Protein AF-A0A1M7TX94-F1 (afdb_monomer)

Structure (mmCIF, N/CA/C/O backbone):
data_AF-A0A1M7TX94-F1
#
_entry.id   AF-A0A1M7TX94-F1
#
loop_
_atom_site.group_PDB
_atom_site.id
_atom_site.type_symbol
_atom_site.label_atom_id
_atom_site.label_alt_id
_atom_site.label_comp_id
_atom_site.label_asym_id
_atom_site.label_entity_id
_atom_site.label_seq_id
_atom_site.pdbx_PDB_ins_code
_atom_site.Cartn_x
_atom_site.Cartn_y
_atom_site.Cartn_z
_atom_site.occupancy
_atom_site.B_iso_or_equiv
_atom_site.auth_seq_id
_atom_site.auth_comp_id
_atom_site.auth_asym_id
_atom_site.auth_atom_id
_atom_site.pdbx_PDB_model_num
ATOM 1 N N . MET A 1 1 ? -20.109 -2.550 -28.321 1.00 38.34 1 MET A N 1
ATOM 2 C CA . MET A 1 1 ? -19.457 -3.679 -27.623 1.00 38.34 1 MET A CA 1
ATOM 3 C C . MET A 1 1 ? -20.193 -3.872 -26.312 1.00 38.34 1 MET A C 1
ATOM 5 O O . MET A 1 1 ? -20.109 -3.020 -25.438 1.00 38.34 1 MET A O 1
ATOM 9 N N . SER A 1 2 ? -21.057 -4.883 -26.286 1.00 32.62 2 SER A N 1
ATOM 10 C CA . SER A 1 2 ? -22.175 -5.011 -25.352 1.00 32.62 2 SER A CA 1
ATOM 11 C C . SER A 1 2 ? -21.767 -5.677 -24.041 1.00 32.62 2 SER A C 1
ATOM 13 O O . SER A 1 2 ? -21.097 -6.707 -24.040 1.00 32.62 2 SER A O 1
ATOM 15 N N . PHE A 1 3 ? -22.216 -5.089 -22.934 1.00 37.44 3 PHE A N 1
ATOM 16 C CA . PHE A 1 3 ? -22.213 -5.690 -21.605 1.00 37.44 3 PHE A CA 1
ATOM 17 C C . PHE A 1 3 ? -23.146 -6.909 -21.590 1.00 37.44 3 PHE A C 1
ATOM 19 O O . PHE A 1 3 ? -24.359 -6.758 -21.711 1.00 37.44 3 PHE A O 1
ATOM 26 N N . ALA A 1 4 ? -22.590 -8.108 -21.419 1.00 35.16 4 ALA A N 1
ATOM 27 C CA . ALA A 1 4 ? -23.365 -9.309 -21.129 1.00 35.16 4 ALA A CA 1
ATOM 28 C C . ALA A 1 4 ? -23.473 -9.478 -19.607 1.00 35.16 4 ALA A C 1
ATOM 30 O O . ALA A 1 4 ? -22.549 -9.916 -18.924 1.00 35.16 4 ALA A O 1
ATOM 31 N N . TYR A 1 5 ? -24.625 -9.049 -19.105 1.00 36.69 5 TYR A N 1
ATOM 32 C CA . TYR A 1 5 ? -25.180 -9.310 -17.785 1.00 36.69 5 TYR A CA 1
ATOM 33 C C . TYR A 1 5 ? -25.313 -10.826 -17.561 1.00 36.69 5 TYR A C 1
ATOM 35 O O . TYR A 1 5 ? -25.983 -11.514 -18.329 1.00 36.69 5 TYR A O 1
ATOM 43 N N . PHE A 1 6 ? -24.647 -11.352 -16.531 1.00 38.91 6 PHE A N 1
ATOM 44 C CA . PHE A 1 6 ? -24.750 -12.757 -16.133 1.00 38.91 6 PHE A CA 1
ATOM 45 C C . PHE A 1 6 ? -26.000 -12.931 -15.248 1.00 38.91 6 PHE A C 1
ATOM 47 O O . PHE A 1 6 ? -26.178 -12.148 -14.311 1.00 38.91 6 PHE A O 1
ATOM 54 N N . PRO A 1 7 ? -26.889 -13.898 -15.535 1.00 40.31 7 PRO A N 1
ATOM 55 C CA . PRO A 1 7 ? -28.242 -13.907 -14.994 1.00 40.31 7 PRO A CA 1
ATOM 56 C C . PRO A 1 7 ? -28.289 -14.274 -13.506 1.00 40.31 7 PRO A C 1
ATOM 58 O O . PRO A 1 7 ? -27.665 -15.236 -13.054 1.00 40.31 7 PRO A O 1
ATOM 61 N N . ALA A 1 8 ? -29.104 -13.518 -12.767 1.00 43.34 8 ALA A N 1
ATOM 62 C CA . ALA A 1 8 ? -29.577 -13.835 -11.429 1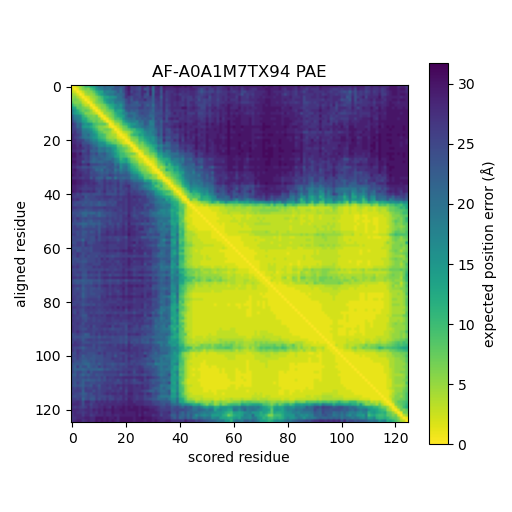.00 43.34 8 ALA A CA 1
ATOM 63 C C . ALA A 1 8 ? -30.472 -15.084 -11.479 1.00 43.34 8 ALA A C 1
ATOM 65 O O . ALA A 1 8 ? -31.648 -15.003 -11.829 1.00 43.34 8 ALA A O 1
ATOM 66 N N . GLN A 1 9 ? -29.918 -16.250 -11.144 1.00 38.88 9 GLN A N 1
ATOM 67 C CA . GLN A 1 9 ? -30.718 -17.454 -10.944 1.00 38.88 9 GLN A CA 1
ATOM 68 C C . GLN A 1 9 ? -31.217 -17.525 -9.499 1.00 38.88 9 GLN A C 1
ATOM 70 O O . GLN A 1 9 ? -30.450 -17.725 -8.562 1.00 38.88 9 GLN A O 1
ATOM 75 N N . ALA A 1 10 ? -32.524 -17.283 -9.380 1.00 43.44 10 ALA A N 1
ATOM 76 C CA . ALA A 1 10 ? -33.486 -17.886 -8.464 1.00 43.44 10 ALA A CA 1
ATOM 77 C C . ALA A 1 10 ? -32.938 -18.494 -7.160 1.00 43.44 10 ALA A C 1
ATOM 79 O O . ALA A 1 10 ? -32.570 -19.665 -7.110 1.00 43.44 10 ALA A O 1
ATOM 80 N N . PHE A 1 11 ? -33.056 -17.744 -6.063 1.00 42.16 11 PHE A N 1
ATOM 81 C CA . PHE A 1 11 ? -33.245 -18.358 -4.751 1.00 42.16 11 PHE A CA 1
ATOM 82 C C . PHE A 1 11 ? -34.725 -18.266 -4.404 1.00 42.16 11 PHE A C 1
ATOM 84 O O . PHE A 1 11 ? -35.218 -17.241 -3.937 1.00 42.16 11 PHE A O 1
ATOM 91 N N . ALA A 1 12 ? -35.430 -19.346 -4.732 1.00 41.84 12 ALA A N 1
ATOM 92 C CA . ALA A 1 12 ? -36.805 -19.574 -4.339 1.00 41.84 12 ALA A CA 1
ATOM 93 C C . ALA A 1 12 ? -36.958 -19.400 -2.820 1.00 41.84 12 ALA A C 1
ATOM 95 O O . ALA A 1 12 ? -36.190 -19.938 -2.021 1.00 41.84 12 ALA A O 1
ATOM 96 N N . THR A 1 13 ? -37.975 -18.638 -2.442 1.00 50.88 13 THR A N 1
ATOM 97 C CA . THR A 1 13 ? -38.466 -18.488 -1.079 1.00 50.88 13 THR A CA 1
ATOM 98 C C . THR A 1 13 ? -39.039 -19.817 -0.597 1.00 50.88 13 THR A C 1
ATOM 100 O O . THR A 1 13 ? -40.146 -20.193 -0.976 1.00 50.88 13 THR A O 1
ATOM 103 N N . ALA A 1 14 ? -38.306 -20.504 0.271 1.00 45.03 14 ALA A N 1
ATOM 104 C CA . ALA A 1 14 ? -38.869 -21.482 1.188 1.00 45.03 14 ALA A CA 1
ATOM 105 C C . ALA A 1 14 ? -38.517 -21.017 2.603 1.00 45.03 14 ALA A C 1
ATOM 107 O O . ALA A 1 14 ? -37.356 -21.045 3.012 1.00 45.03 14 ALA A O 1
ATOM 108 N N . ALA A 1 15 ? -39.518 -20.510 3.322 1.00 51.91 15 ALA A N 1
ATOM 109 C CA . ALA A 1 15 ? -39.396 -20.225 4.744 1.00 51.91 15 ALA A CA 1
ATOM 110 C C . ALA A 1 15 ? -38.968 -21.515 5.469 1.00 51.91 15 ALA A C 1
ATOM 112 O O . ALA A 1 15 ? -39.576 -22.562 5.225 1.00 51.91 15 ALA A O 1
ATOM 113 N N . PRO A 1 16 ? -37.939 -21.496 6.333 1.00 50.56 16 PRO A N 1
ATOM 114 C CA . PRO A 1 16 ? -37.570 -22.698 7.053 1.00 50.56 16 PRO A CA 1
ATOM 115 C C . PRO A 1 16 ? -38.646 -23.008 8.095 1.00 50.56 16 PRO A C 1
ATOM 117 O O . PRO A 1 16 ? -38.929 -22.206 8.987 1.00 50.56 16 PRO A O 1
ATOM 120 N N . ALA A 1 17 ? -39.233 -24.196 7.966 1.00 59.69 17 ALA A N 1
ATOM 121 C CA . ALA A 1 17 ? -39.979 -24.844 9.028 1.00 59.69 17 ALA A CA 1
ATOM 122 C C . ALA A 1 17 ? -39.117 -24.875 10.300 1.00 59.69 17 ALA A C 1
ATOM 124 O O . ALA A 1 17 ? -37.945 -25.254 10.262 1.00 59.69 17 ALA A O 1
ATOM 125 N N . ILE A 1 18 ? -39.696 -24.454 11.423 1.00 63.00 18 ILE A N 1
ATOM 126 C CA . ILE A 1 18 ? -39.058 -24.540 12.737 1.00 63.00 18 ILE A CA 1
ATOM 127 C C . ILE A 1 18 ? -38.816 -26.033 13.027 1.00 63.00 18 ILE A C 1
ATOM 129 O O . ILE A 1 18 ? -39.782 -26.800 13.025 1.00 63.00 18 ILE A O 1
ATOM 133 N N . PRO A 1 19 ? -37.567 -26.483 13.248 1.00 63.12 19 PRO A N 1
ATOM 134 C CA . PRO A 1 19 ? -37.296 -27.884 13.545 1.00 63.12 19 PRO A CA 1
ATOM 135 C C . PRO A 1 19 ? -37.853 -28.262 14.930 1.00 63.12 19 PRO A C 1
ATOM 137 O O . PRO A 1 19 ? -37.880 -27.416 15.832 1.00 63.12 19 PRO A O 1
ATOM 140 N N . PRO A 1 20 ? -38.280 -29.521 15.143 1.00 61.56 20 PRO A N 1
ATOM 141 C CA . PRO A 1 20 ? -38.722 -29.977 16.454 1.00 61.56 20 PRO A CA 1
ATOM 142 C C . PRO A 1 20 ? -37.576 -29.877 17.470 1.00 61.56 20 PRO A C 1
ATOM 144 O O . PRO A 1 20 ? -36.431 -30.250 17.203 1.00 61.56 20 PRO A O 1
ATOM 147 N N . LYS A 1 21 ? -37.899 -29.349 18.653 1.00 54.34 21 LYS A N 1
ATOM 148 C CA . LYS A 1 21 ? -36.980 -29.161 19.780 1.00 54.34 21 LYS A CA 1
ATOM 149 C C . LYS A 1 21 ? -36.432 -30.522 20.236 1.00 54.34 21 LYS A C 1
ATOM 151 O O . LYS A 1 21 ? -37.122 -31.237 20.953 1.00 54.34 21 LYS A O 1
ATOM 156 N N . GLY A 1 22 ? -35.206 -30.865 19.826 1.00 53.78 22 GLY A N 1
ATOM 157 C CA . GLY A 1 22 ? -34.496 -32.053 20.323 1.00 53.78 22 GLY A CA 1
ATOM 158 C C . GLY A 1 22 ? -33.468 -32.722 19.400 1.00 53.78 22 GLY A C 1
ATOM 159 O O . GLY A 1 22 ? -32.833 -33.670 19.844 1.00 53.78 22 GLY A O 1
ATOM 160 N N . ALA A 1 23 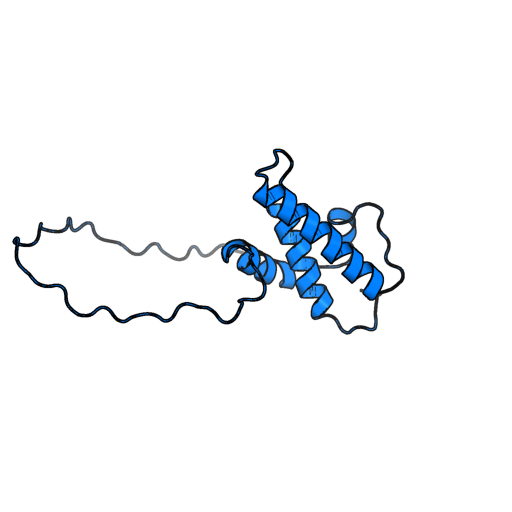? -33.269 -32.281 18.153 1.00 53.81 23 ALA A N 1
ATOM 161 C CA . ALA A 1 23 ? -32.304 -32.929 17.255 1.00 53.81 23 ALA A CA 1
ATOM 162 C C . ALA A 1 23 ? -30.863 -32.407 17.451 1.00 53.81 23 ALA A C 1
ATOM 164 O O . ALA A 1 23 ? -30.586 -31.221 17.270 1.00 53.81 23 ALA A O 1
ATOM 165 N N . GLU A 1 24 ? -29.953 -33.311 17.814 1.00 55.25 24 GLU A N 1
ATOM 166 C CA . GLU A 1 24 ? -28.504 -33.098 17.931 1.00 55.25 24 GLU A CA 1
ATOM 167 C C . GLU A 1 24 ? -27.882 -32.675 16.578 1.00 55.25 24 GLU A C 1
ATOM 169 O O . GLU A 1 24 ? -28.206 -33.276 15.548 1.00 55.25 24 GLU A O 1
ATOM 174 N N . PRO A 1 25 ? -26.997 -31.658 16.514 1.00 57.91 25 PRO A N 1
ATOM 175 C CA . PRO A 1 25 ? -26.424 -31.224 15.243 1.00 57.91 25 PRO A CA 1
ATOM 176 C C . PRO A 1 25 ? -25.275 -32.134 14.774 1.00 57.91 25 PRO A C 1
ATOM 178 O O . PRO A 1 25 ? -24.315 -32.390 15.499 1.00 57.91 25 PRO A O 1
ATOM 181 N N . ALA A 1 26 ? -25.356 -32.560 13.510 1.00 61.31 26 ALA A N 1
ATOM 182 C CA . ALA A 1 26 ? -24.325 -33.302 12.781 1.00 61.31 26 ALA A CA 1
ATOM 183 C C . ALA A 1 26 ? -22.953 -32.578 12.742 1.00 61.31 26 ALA A C 1
ATOM 185 O O . ALA A 1 26 ? -22.902 -31.343 12.788 1.00 61.31 26 ALA A O 1
ATOM 186 N N . PRO A 1 27 ? -21.823 -33.305 12.592 1.00 60.38 27 PRO A N 1
ATOM 187 C CA . PRO A 1 27 ? -20.494 -32.700 12.549 1.00 60.38 27 PRO A CA 1
ATOM 188 C C . PRO A 1 27 ? -20.295 -31.867 11.274 1.00 60.38 27 PRO A C 1
ATOM 190 O O . PRO A 1 27 ? -20.239 -32.383 10.159 1.00 60.38 27 PRO A O 1
ATOM 193 N N . THR A 1 28 ? -20.142 -30.554 11.434 1.00 61.03 28 THR A N 1
ATOM 194 C CA . THR A 1 28 ? -19.783 -29.646 10.336 1.00 61.03 28 THR A CA 1
ATOM 195 C C . THR A 1 28 ? -18.329 -29.857 9.884 1.00 61.03 28 THR A C 1
ATOM 197 O O . THR A 1 28 ? -17.444 -29.929 10.745 1.00 61.03 28 THR A O 1
ATOM 200 N N . PRO A 1 29 ? -18.019 -29.857 8.572 1.00 50.78 29 PRO A N 1
ATOM 201 C CA . PRO A 1 29 ? -16.641 -29.860 8.089 1.00 50.78 29 PRO A CA 1
ATOM 202 C C . PRO A 1 29 ? -15.925 -28.564 8.502 1.00 50.78 29 PRO A C 1
ATOM 204 O O . PRO A 1 29 ? -16.297 -27.454 8.116 1.00 50.78 29 PRO A O 1
ATOM 207 N N . ARG A 1 30 ? -14.877 -28.704 9.319 1.00 61.72 30 ARG A N 1
ATOM 208 C CA . ARG A 1 30 ? -14.085 -27.596 9.865 1.00 61.72 30 ARG A CA 1
ATOM 209 C C . ARG A 1 30 ? -13.137 -27.064 8.786 1.00 61.72 30 ARG A C 1
ATOM 211 O O . ARG A 1 30 ? -12.017 -27.543 8.645 1.00 61.72 30 ARG A O 1
ATOM 218 N N . ILE A 1 31 ? -13.583 -26.079 8.008 1.00 55.03 31 ILE A N 1
ATOM 219 C CA . ILE A 1 31 ? -12.741 -25.383 7.021 1.00 55.03 31 ILE A CA 1
ATOM 220 C C . ILE A 1 31 ? -11.523 -24.779 7.756 1.00 55.03 31 ILE A C 1
ATOM 222 O O . ILE A 1 31 ? -11.716 -23.972 8.673 1.00 55.03 31 ILE A O 1
ATOM 226 N N . PRO A 1 32 ? -10.268 -25.126 7.404 1.00 48.16 32 PRO A N 1
ATOM 227 C CA . PRO A 1 32 ? -9.104 -24.581 8.091 1.00 48.16 32 PRO A CA 1
ATOM 228 C C . PRO A 1 32 ? -8.970 -23.072 7.812 1.00 48.16 32 PRO A C 1
ATOM 230 O O . PRO A 1 32 ? -9.136 -22.625 6.671 1.00 48.16 32 PRO A O 1
ATOM 233 N N . PRO A 1 33 ? -8.665 -22.240 8.827 1.00 49.47 33 PRO A N 1
ATOM 234 C CA . PRO A 1 33 ? -8.550 -20.802 8.633 1.00 49.47 33 PRO A CA 1
ATOM 235 C C . PRO A 1 33 ? -7.336 -20.488 7.758 1.00 49.47 33 PRO A C 1
ATOM 237 O O . PRO A 1 33 ? -6.289 -21.108 7.883 1.00 49.47 33 PRO A O 1
ATOM 240 N N . ALA A 1 34 ? -7.444 -19.483 6.897 1.00 53.75 34 ALA A N 1
ATOM 241 C CA . ALA A 1 34 ? -6.406 -19.064 5.953 1.00 53.75 34 ALA A CA 1
ATOM 242 C C . ALA A 1 34 ? -5.221 -18.332 6.621 1.00 53.75 34 ALA A C 1
ATOM 244 O O . ALA A 1 34 ? -5.012 -17.131 6.432 1.00 53.75 34 ALA A O 1
ATOM 245 N N . HIS A 1 35 ? -4.466 -19.045 7.446 1.00 50.88 35 HIS A N 1
ATOM 246 C CA . HIS A 1 35 ? -3.452 -18.490 8.337 1.00 50.88 35 HIS A CA 1
ATOM 247 C C . HIS A 1 35 ? -2.058 -18.320 7.702 1.00 50.88 35 HIS A C 1
ATOM 249 O O . HIS A 1 35 ? -1.148 -17.848 8.378 1.00 50.88 35 HIS A O 1
ATOM 255 N N . ALA A 1 36 ? -1.885 -18.602 6.408 1.00 51.94 36 ALA A N 1
ATOM 256 C CA . ALA A 1 36 ? -0.604 -18.479 5.699 1.00 51.94 36 ALA A CA 1
ATOM 257 C C . ALA A 1 36 ? -0.215 -17.032 5.300 1.00 51.94 36 ALA A C 1
ATOM 259 O O . ALA A 1 36 ? 0.583 -16.824 4.395 1.00 51.94 36 ALA A O 1
ATOM 260 N N . LEU A 1 37 ? -0.780 -16.007 5.950 1.00 48.81 37 LEU A N 1
ATOM 261 C CA . LEU A 1 37 ? -0.448 -14.588 5.716 1.00 48.81 37 LEU A CA 1
ATOM 262 C C . LEU A 1 37 ? -0.289 -13.811 7.037 1.00 48.81 37 LEU A C 1
ATOM 264 O O . LEU A 1 37 ? -0.609 -12.626 7.129 1.00 48.81 37 LEU A O 1
ATOM 268 N N . ARG A 1 38 ? 0.188 -14.494 8.084 1.00 44.69 38 ARG A N 1
ATOM 269 C CA . ARG A 1 38 ? 0.297 -14.002 9.473 1.00 44.69 38 ARG A CA 1
ATOM 270 C C . ARG A 1 38 ? 1.281 -12.842 9.707 1.00 44.69 38 ARG A C 1
ATOM 272 O O . ARG A 1 38 ? 1.391 -12.395 10.841 1.00 44.69 38 ARG A O 1
ATOM 279 N N . GLY A 1 39 ? 1.946 -12.314 8.680 1.00 49.53 39 GLY A N 1
ATOM 280 C CA . GLY A 1 39 ? 2.829 -11.143 8.805 1.00 49.53 39 GLY A CA 1
ATOM 281 C C . GLY A 1 39 ? 2.137 -9.794 8.604 1.00 49.53 39 GLY A C 1
ATOM 282 O O . GLY A 1 39 ? 2.690 -8.753 8.940 1.00 49.53 39 GLY A O 1
ATOM 283 N N . LEU A 1 40 ? 0.913 -9.785 8.072 1.00 44.59 40 LEU A N 1
ATOM 284 C CA . LEU A 1 40 ? 0.190 -8.555 7.786 1.00 44.59 40 LEU A CA 1
ATOM 285 C C . LEU A 1 40 ? -1.109 -8.532 8.579 1.00 44.59 40 LEU A C 1
ATOM 287 O O . LEU A 1 40 ? -2.098 -9.142 8.182 1.00 44.59 40 LEU A O 1
ATOM 291 N N . ARG A 1 41 ? -1.139 -7.774 9.682 1.00 54.47 41 ARG A N 1
ATOM 292 C CA . ARG A 1 41 ? -2.365 -7.414 10.427 1.00 54.47 41 ARG A CA 1
ATOM 293 C C . ARG A 1 41 ? -3.294 -6.494 9.605 1.00 54.47 41 ARG A C 1
ATOM 295 O O . ARG A 1 41 ? -3.849 -5.535 10.130 1.00 54.47 41 ARG A O 1
ATOM 302 N N . ARG A 1 42 ? -3.448 -6.743 8.304 1.00 56.09 42 ARG A N 1
ATOM 303 C CA . ARG A 1 42 ? -4.323 -5.986 7.409 1.00 56.09 42 ARG A CA 1
ATOM 304 C C . ARG A 1 42 ? -5.632 -6.772 7.274 1.00 56.09 42 ARG A C 1
ATOM 306 O O . ARG A 1 42 ? -5.577 -7.960 6.949 1.00 56.09 42 ARG A O 1
ATOM 313 N N . PRO A 1 43 ? -6.806 -6.168 7.544 1.00 66.00 43 PRO A N 1
ATOM 314 C CA . PRO A 1 43 ? -8.088 -6.845 7.368 1.00 66.00 43 PRO A CA 1
ATOM 315 C C . PRO A 1 43 ? -8.140 -7.427 5.955 1.00 66.00 43 PRO A C 1
ATOM 317 O O . PRO A 1 43 ? -7.798 -6.749 4.985 1.00 66.00 43 PRO A O 1
ATOM 320 N N . ARG A 1 44 ? -8.506 -8.711 5.850 1.00 72.12 44 ARG A N 1
ATOM 321 C CA . ARG A 1 44 ? -8.312 -9.544 4.645 1.00 72.12 44 ARG A CA 1
ATOM 322 C C . ARG A 1 44 ? -8.881 -8.911 3.367 1.00 72.12 44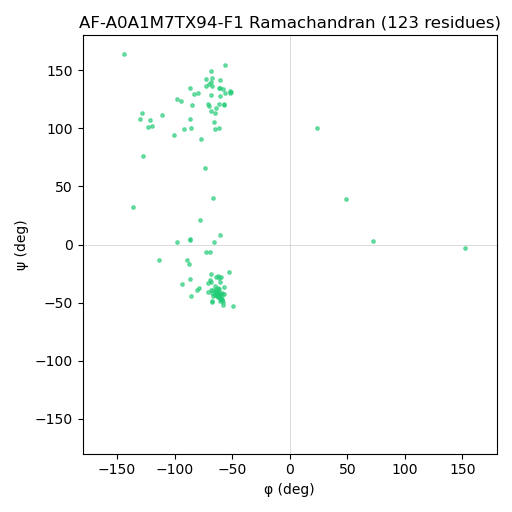 ARG A C 1
ATOM 324 O O . ARG A 1 44 ? -8.405 -9.216 2.277 1.00 72.12 44 ARG A O 1
ATOM 331 N N . ILE A 1 45 ? -9.851 -8.009 3.508 1.00 78.81 45 ILE A N 1
ATOM 332 C CA . ILE A 1 45 ? -10.441 -7.217 2.429 1.00 78.81 45 ILE A CA 1
ATOM 333 C C . ILE A 1 45 ? -9.468 -6.204 1.798 1.00 78.81 45 ILE A C 1
ATOM 335 O O . ILE A 1 45 ? -9.367 -6.170 0.576 1.00 78.81 45 ILE A O 1
ATOM 339 N N . LEU A 1 46 ? -8.677 -5.459 2.584 1.00 84.56 46 LEU A N 1
ATOM 340 C CA . LEU A 1 46 ? -7.726 -4.467 2.055 1.00 84.56 46 LEU A CA 1
ATOM 341 C C . LEU A 1 46 ? -6.593 -5.143 1.289 1.00 84.56 46 LEU A C 1
ATOM 343 O O . LEU A 1 46 ? -6.222 -4.706 0.206 1.00 84.56 46 LEU A O 1
ATOM 347 N N . ALA A 1 47 ? -6.081 -6.251 1.825 1.00 82.75 47 ALA A N 1
ATOM 348 C CA . ALA A 1 47 ? -5.044 -7.027 1.157 1.00 82.75 47 ALA A CA 1
ATOM 349 C C . ALA A 1 47 ? -5.544 -7.649 -0.160 1.00 82.75 47 ALA A C 1
ATOM 351 O O . ALA A 1 47 ? -4.785 -7.744 -1.118 1.00 82.75 47 ALA A O 1
ATOM 352 N N . ARG A 1 48 ? -6.814 -8.072 -0.231 1.00 87.19 48 ARG A N 1
ATOM 353 C CA . ARG A 1 48 ? -7.426 -8.561 -1.479 1.00 87.19 48 ARG A CA 1
ATOM 354 C C . ARG A 1 48 ? -7.590 -7.439 -2.504 1.00 87.19 48 ARG A C 1
ATOM 356 O O . ARG A 1 48 ? -7.148 -7.609 -3.635 1.00 87.19 48 ARG A O 1
ATOM 363 N N . ALA A 1 49 ? -8.146 -6.300 -2.094 1.00 91.31 49 ALA A N 1
ATOM 364 C CA . ALA A 1 49 ? -8.312 -5.137 -2.963 1.00 91.31 49 ALA A CA 1
ATOM 365 C C . ALA A 1 49 ? -6.964 -4.637 -3.507 1.00 91.31 49 ALA A C 1
ATOM 367 O O . ALA A 1 49 ? -6.831 -4.397 -4.702 1.00 91.31 49 ALA A O 1
ATOM 368 N N . ALA A 1 50 ? -5.942 -4.565 -2.651 1.00 92.12 50 ALA A N 1
ATOM 369 C CA . ALA A 1 50 ? -4.604 -4.141 -3.043 1.00 92.12 50 ALA A CA 1
ATOM 370 C C . ALA A 1 50 ? -3.964 -5.076 -4.074 1.00 92.12 50 ALA A C 1
ATOM 372 O O . ALA A 1 50 ? -3.357 -4.596 -5.022 1.00 92.12 50 ALA A O 1
ATOM 373 N N . ARG A 1 51 ? -4.124 -6.399 -3.933 1.00 89.00 51 ARG A N 1
ATOM 374 C CA . ARG A 1 51 ? -3.622 -7.358 -4.932 1.00 89.00 51 ARG A CA 1
ATOM 375 C C . ARG A 1 51 ? -4.298 -7.189 -6.288 1.00 89.00 51 ARG A C 1
ATOM 377 O O . ARG A 1 51 ? -3.610 -7.204 -7.298 1.00 89.00 51 ARG A O 1
ATOM 384 N N . ALA A 1 52 ? -5.619 -7.006 -6.305 1.00 90.75 52 ALA A N 1
ATOM 385 C CA . ALA A 1 52 ? -6.346 -6.750 -7.546 1.00 90.75 52 ALA A CA 1
ATOM 386 C C . ALA A 1 52 ? -5.890 -5.431 -8.198 1.00 90.75 52 ALA A C 1
ATOM 388 O O . ALA A 1 52 ? -5.635 -5.388 -9.396 1.00 90.75 52 ALA A O 1
ATOM 389 N N . ALA A 1 53 ? -5.715 -4.375 -7.398 1.00 89.44 53 ALA A N 1
ATOM 390 C CA . ALA A 1 53 ? -5.250 -3.076 -7.877 1.00 89.44 53 ALA A CA 1
ATOM 391 C C . ALA A 1 53 ? -3.775 -3.081 -8.324 1.00 89.44 53 ALA A C 1
ATOM 393 O O . ALA A 1 53 ? -3.420 -2.338 -9.236 1.00 89.44 53 ALA A O 1
ATOM 394 N N . ALA A 1 54 ? -2.922 -3.924 -7.731 1.00 93.00 54 ALA A N 1
ATOM 395 C CA . ALA A 1 54 ? -1.501 -4.014 -8.074 1.00 93.00 54 ALA A CA 1
ATOM 396 C C . ALA A 1 54 ? -1.272 -4.421 -9.537 1.00 93.00 54 ALA A C 1
ATOM 398 O O . ALA A 1 54 ? -0.328 -3.940 -10.153 1.00 93.00 54 ALA A O 1
ATOM 399 N N . ALA A 1 55 ? -2.157 -5.238 -10.118 1.00 89.38 55 ALA A N 1
ATOM 400 C CA . ALA A 1 55 ? -2.072 -5.627 -11.528 1.00 89.38 55 ALA A CA 1
ATOM 401 C C . ALA A 1 55 ? -2.238 -4.439 -12.495 1.00 89.38 55 ALA A C 1
ATOM 403 O O . ALA A 1 55 ? -1.709 -4.464 -13.601 1.00 89.38 55 ALA A O 1
ATOM 404 N N . GLY A 1 56 ? -2.967 -3.398 -12.081 1.00 88.38 56 GLY A N 1
ATOM 405 C CA . GLY A 1 56 ? -3.177 -2.182 -12.866 1.00 88.38 56 GLY A CA 1
ATOM 406 C C . GLY A 1 56 ? -2.243 -1.031 -12.495 1.00 88.38 56 GLY A C 1
ATOM 407 O O . GLY A 1 56 ? -2.407 0.059 -13.046 1.00 88.38 56 GLY A O 1
ATOM 408 N N . TYR A 1 57 ? -1.318 -1.234 -11.553 1.00 92.62 57 TYR A N 1
ATOM 409 C CA . TYR A 1 57 ? -0.428 -0.186 -11.063 1.00 92.62 57 TYR A CA 1
ATOM 410 C C . TYR A 1 57 ? 0.569 0.242 -12.143 1.00 92.62 57 TYR A C 1
ATOM 412 O O . TYR A 1 57 ? 1.287 -0.579 -12.711 1.00 92.62 57 TYR A O 1
ATOM 420 N N . ALA A 1 58 ? 0.646 1.548 -12.387 1.00 90.50 58 ALA A N 1
ATOM 421 C CA . ALA A 1 58 ? 1.608 2.151 -13.296 1.00 90.50 58 ALA A CA 1
ATOM 422 C C . ALA A 1 58 ? 2.348 3.287 -12.586 1.00 90.50 58 ALA A C 1
ATOM 424 O O . ALA A 1 58 ? 1.758 4.331 -12.295 1.00 90.50 58 ALA A O 1
ATOM 425 N N . ARG A 1 59 ? 3.656 3.108 -12.351 1.00 89.69 59 ARG A N 1
ATOM 426 C CA . ARG A 1 59 ? 4.492 4.030 -11.562 1.00 89.69 59 ARG A CA 1
ATOM 427 C C . ARG A 1 59 ? 4.339 5.493 -11.996 1.00 89.69 59 ARG A C 1
ATOM 429 O O . ARG A 1 59 ? 3.985 6.327 -11.172 1.00 89.69 59 ARG A O 1
ATOM 436 N N . LYS A 1 60 ? 4.503 5.809 -13.285 1.00 90.06 60 LYS A N 1
ATOM 437 C CA . LYS A 1 60 ? 4.354 7.181 -13.822 1.00 90.06 60 LYS A CA 1
ATOM 438 C C . LYS A 1 60 ? 2.995 7.831 -13.552 1.00 90.06 60 LYS A C 1
ATOM 440 O O . LYS A 1 60 ? 2.931 9.036 -13.340 1.00 90.06 60 LYS A O 1
ATOM 445 N N . ARG A 1 61 ? 1.910 7.054 -13.590 1.00 91.88 61 ARG A N 1
ATOM 446 C CA . ARG A 1 61 ? 0.537 7.565 -13.441 1.00 91.88 61 ARG A CA 1
ATOM 447 C C . ARG A 1 61 ? 0.128 7.663 -11.975 1.00 91.88 61 ARG A C 1
ATOM 449 O O . ARG A 1 61 ? -0.489 8.643 -11.565 1.00 91.88 61 ARG A O 1
ATOM 456 N N . ASP A 1 62 ? 0.436 6.626 -11.205 1.00 94.00 62 ASP A N 1
ATOM 457 C CA . ASP A 1 62 ? -0.123 6.432 -9.870 1.00 94.00 62 ASP A CA 1
ATOM 458 C C . ASP A 1 62 ? 0.785 7.007 -8.783 1.00 94.00 62 ASP A C 1
ATOM 460 O O . ASP A 1 62 ? 0.287 7.548 -7.796 1.00 94.00 62 ASP A O 1
ATOM 464 N N . LEU A 1 63 ? 2.110 6.961 -8.964 1.00 93.06 63 LEU A N 1
ATOM 465 C CA . LEU A 1 63 ? 3.050 7.436 -7.951 1.00 93.06 63 LEU A CA 1
ATOM 466 C C . LEU A 1 63 ? 2.891 8.935 -7.637 1.00 93.06 63 LEU A C 1
ATOM 468 O O . LEU A 1 63 ? 2.798 9.245 -6.451 1.00 93.06 63 LEU A O 1
ATOM 472 N N . PRO A 1 64 ? 2.740 9.854 -8.618 1.00 93.19 64 PRO A N 1
ATOM 473 C CA . PRO A 1 64 ? 2.521 11.274 -8.322 1.00 93.19 64 PRO A CA 1
ATOM 474 C C . PRO A 1 64 ? 1.222 11.548 -7.551 1.00 93.19 64 PRO A C 1
ATOM 476 O O . PRO A 1 64 ? 1.131 12.523 -6.812 1.00 93.19 64 PRO A O 1
ATOM 479 N N . ARG A 1 65 ? 0.208 10.683 -7.705 1.00 92.94 65 ARG A N 1
ATOM 480 C CA . ARG A 1 65 ? -1.071 10.783 -6.983 1.00 92.94 65 ARG A CA 1
ATOM 481 C C . ARG A 1 65 ? -0.959 10.255 -5.553 1.00 92.94 65 ARG A C 1
ATOM 483 O O . ARG A 1 65 ? -1.581 10.791 -4.641 1.00 92.94 65 ARG A O 1
ATOM 490 N N . LEU A 1 66 ? -0.191 9.183 -5.358 1.00 93.75 66 LEU A N 1
ATOM 491 C CA . LEU A 1 66 ? -0.019 8.526 -4.061 1.00 93.75 66 LEU A CA 1
ATOM 492 C C . LEU A 1 66 ? 0.992 9.251 -3.163 1.00 93.75 66 LEU A C 1
ATOM 494 O O . LEU A 1 66 ? 0.761 9.377 -1.954 1.00 93.75 66 LEU A O 1
ATOM 498 N N . LEU A 1 67 ? 2.081 9.738 -3.763 1.00 94.56 67 LEU A N 1
ATOM 499 C CA . LEU A 1 67 ? 3.179 10.464 -3.130 1.00 94.56 67 LEU A CA 1
ATOM 500 C C . LEU A 1 67 ? 3.438 11.794 -3.873 1.00 94.56 67 LEU A C 1
ATOM 502 O O . LEU A 1 67 ? 4.398 11.898 -4.641 1.00 94.56 67 LEU A O 1
ATOM 506 N N . PRO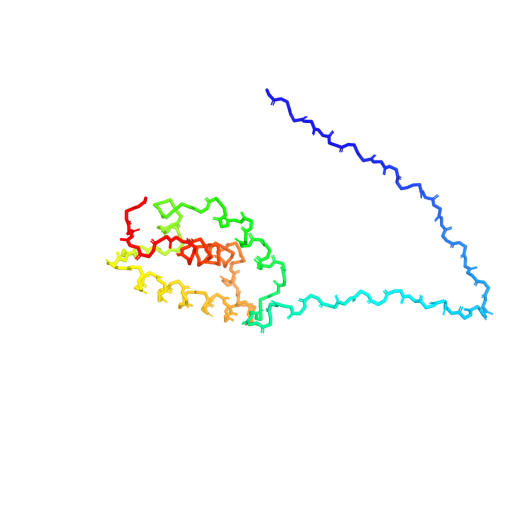 A 1 68 ? 2.595 12.821 -3.668 1.00 92.38 68 PRO A N 1
ATOM 507 C CA . PRO A 1 68 ? 2.775 14.118 -4.315 1.00 92.38 68 PRO A CA 1
ATOM 508 C C . PRO A 1 68 ? 4.139 14.735 -3.982 1.00 92.38 68 PRO A C 1
ATOM 510 O O . PRO A 1 68 ? 4.552 14.744 -2.824 1.00 92.38 68 PRO A O 1
ATOM 513 N N . GLY A 1 69 ? 4.839 15.243 -5.000 1.00 91.25 69 GLY A N 1
ATOM 514 C CA . GLY A 1 69 ? 6.146 15.898 -4.846 1.00 91.25 69 GLY A CA 1
ATOM 515 C C . GLY A 1 69 ? 7.318 14.960 -4.533 1.00 91.25 69 GLY A C 1
ATOM 516 O O . GLY A 1 69 ? 8.435 15.431 -4.340 1.00 91.25 69 GLY A O 1
ATOM 517 N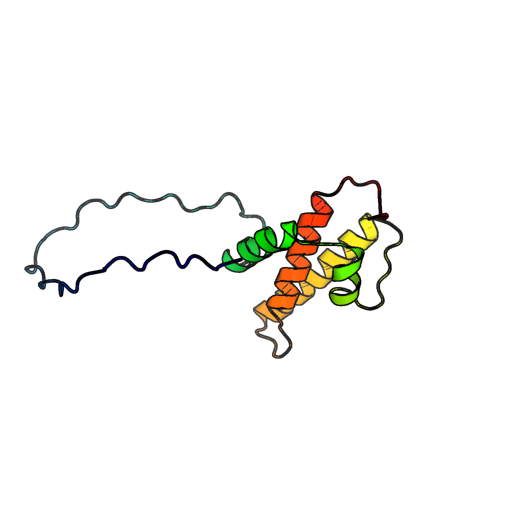 N . PHE A 1 70 ? 7.100 13.643 -4.490 1.00 92.25 70 PHE A N 1
ATOM 518 C CA . PHE A 1 70 ? 8.163 12.674 -4.250 1.00 92.25 70 PHE A CA 1
ATOM 519 C C . PHE A 1 70 ? 8.729 12.139 -5.569 1.00 92.25 70 PHE A C 1
ATOM 521 O O . PHE A 1 70 ? 8.004 11.564 -6.380 1.00 92.25 70 PHE A O 1
ATOM 528 N N . SER A 1 71 ? 10.041 12.287 -5.754 1.00 89.94 71 SER A N 1
ATOM 529 C CA . SER A 1 71 ? 10.779 11.723 -6.883 1.00 89.94 71 SER A CA 1
ATOM 530 C C . SER A 1 71 ? 11.907 10.838 -6.347 1.00 89.94 71 SER A C 1
ATOM 532 O O . SER A 1 71 ? 12.925 11.380 -5.915 1.00 89.94 71 SER A O 1
ATOM 534 N N . PRO A 1 72 ? 11.746 9.503 -6.342 1.00 87.00 72 PRO A N 1
ATOM 535 C CA . PRO A 1 72 ? 12.766 8.603 -5.815 1.00 87.00 72 PRO A CA 1
ATOM 536 C C . PRO A 1 72 ? 14.016 8.595 -6.701 1.00 87.00 72 PRO A C 1
ATOM 538 O O . PRO A 1 72 ? 13.908 8.576 -7.929 1.00 87.00 72 PRO A O 1
ATOM 541 N N . ARG A 1 73 ? 15.197 8.568 -6.080 1.00 86.31 73 ARG A N 1
ATOM 542 C CA . ARG A 1 73 ? 16.498 8.447 -6.759 1.00 86.31 73 ARG A CA 1
ATOM 543 C C . ARG A 1 73 ? 16.887 6.996 -7.007 1.00 86.31 73 ARG A C 1
ATOM 545 O O . ARG A 1 73 ? 17.547 6.701 -8.002 1.00 86.31 73 ARG A O 1
ATOM 552 N N . ASP A 1 74 ? 16.440 6.095 -6.137 1.00 87.50 74 ASP A N 1
ATOM 553 C CA . ASP A 1 74 ? 16.642 4.654 -6.256 1.00 87.50 74 ASP A CA 1
ATOM 554 C C . ASP A 1 74 ? 15.420 3.848 -5.745 1.00 87.50 74 ASP A C 1
ATOM 556 O O . ASP A 1 74 ? 14.541 4.389 -5.061 1.00 87.50 74 ASP A O 1
ATOM 560 N N . PRO A 1 75 ? 15.313 2.548 -6.090 1.00 88.06 75 PRO A N 1
ATOM 561 C CA . PRO A 1 75 ? 14.197 1.706 -5.652 1.00 88.06 75 PRO A CA 1
ATOM 562 C C . PRO A 1 75 ? 14.096 1.538 -4.128 1.00 88.06 75 PRO A C 1
ATOM 564 O O . PRO A 1 75 ? 12.993 1.361 -3.606 1.00 88.06 75 PRO A O 1
ATOM 567 N N . SER A 1 76 ? 15.213 1.601 -3.398 1.00 89.94 76 SER A N 1
ATOM 568 C CA . SER A 1 76 ? 15.218 1.454 -1.939 1.00 89.94 76 SER A CA 1
ATOM 569 C C . SER A 1 76 ? 14.592 2.670 -1.263 1.00 89.94 76 SER A C 1
ATOM 571 O O . SER A 1 76 ? 13.793 2.498 -0.339 1.00 89.94 76 SER A O 1
ATOM 573 N N . GLU A 1 77 ? 14.879 3.877 -1.758 1.00 92.06 77 GLU A N 1
ATOM 574 C CA . GLU A 1 77 ? 14.244 5.120 -1.307 1.00 92.06 77 GLU A CA 1
ATOM 575 C C . GLU A 1 77 ? 12.724 5.076 -1.526 1.00 92.06 77 GLU A C 1
ATOM 577 O O . GLU A 1 77 ? 11.947 5.347 -0.606 1.00 92.06 77 GLU A O 1
ATOM 582 N N . LEU A 1 78 ? 12.283 4.644 -2.714 1.00 91.81 78 LEU A N 1
ATOM 583 C CA . LEU A 1 78 ? 10.861 4.471 -3.021 1.00 91.81 78 LEU A CA 1
ATOM 584 C C . LEU A 1 78 ? 10.187 3.476 -2.065 1.00 91.81 78 LEU A C 1
ATOM 586 O O . LEU A 1 78 ? 9.129 3.764 -1.501 1.00 91.81 78 LEU A O 1
ATOM 590 N N . MET A 1 79 ? 10.808 2.315 -1.849 1.00 93.00 79 MET A N 1
ATOM 591 C CA . MET A 1 79 ? 10.310 1.293 -0.924 1.00 93.00 79 MET A CA 1
ATOM 592 C C . MET A 1 79 ? 10.262 1.780 0.519 1.00 93.00 79 MET A C 1
ATOM 594 O O . MET A 1 79 ? 9.283 1.516 1.222 1.00 93.00 79 MET A O 1
ATOM 598 N N . GLY A 1 80 ? 11.283 2.511 0.964 1.00 93.56 80 GLY A N 1
ATOM 599 C CA . GLY A 1 80 ? 11.297 3.160 2.270 1.00 93.56 80 GLY A CA 1
ATOM 600 C C . GLY A 1 80 ? 10.123 4.122 2.422 1.00 93.56 80 GLY A C 1
ATOM 601 O O . GLY A 1 80 ? 9.358 4.016 3.385 1.00 93.56 80 GLY A O 1
ATOM 602 N N . LYS A 1 81 ? 9.915 4.994 1.430 1.00 94.81 81 LYS A N 1
ATOM 603 C CA . LYS A 1 81 ? 8.843 5.989 1.472 1.00 94.81 81 LYS A CA 1
ATOM 604 C C . LYS A 1 81 ? 7.453 5.360 1.459 1.00 94.81 81 LYS A C 1
ATOM 606 O O . LYS A 1 81 ? 6.597 5.753 2.250 1.00 94.81 81 LYS A O 1
ATOM 611 N N . LEU A 1 82 ? 7.222 4.357 0.613 1.00 94.50 82 LEU A N 1
ATOM 612 C CA . LEU A 1 82 ? 5.939 3.654 0.563 1.00 94.50 82 LEU A CA 1
ATOM 613 C C . LEU A 1 82 ? 5.632 2.915 1.874 1.00 94.50 82 LEU A C 1
ATOM 615 O O . LEU A 1 82 ? 4.489 2.948 2.330 1.00 94.50 82 LEU A O 1
ATOM 619 N N . ARG A 1 83 ? 6.636 2.305 2.522 1.00 94.81 83 ARG A N 1
ATOM 620 C CA . ARG A 1 83 ? 6.472 1.684 3.850 1.00 94.81 83 ARG A CA 1
ATOM 621 C C . ARG A 1 83 ? 6.124 2.707 4.928 1.00 94.81 83 ARG A C 1
ATOM 623 O O . ARG A 1 83 ? 5.233 2.446 5.732 1.00 94.81 83 ARG A O 1
ATOM 630 N N . GLN A 1 84 ? 6.782 3.868 4.926 1.00 95.94 84 GLN A N 1
ATOM 631 C CA . GLN A 1 84 ? 6.468 4.958 5.854 1.00 95.94 84 GLN A CA 1
ATOM 632 C C . GLN A 1 84 ? 5.002 5.391 5.715 1.00 95.94 84 GLN A C 1
ATOM 634 O O . GLN A 1 84 ? 4.259 5.419 6.695 1.00 95.94 84 GLN A O 1
ATOM 639 N N . VAL A 1 85 ? 4.568 5.683 4.487 1.00 95.50 85 VAL A N 1
ATOM 640 C CA . VAL A 1 85 ? 3.210 6.176 4.224 1.00 95.50 85 VAL A CA 1
ATOM 641 C C . VAL A 1 85 ? 2.149 5.107 4.494 1.00 95.50 85 VAL A C 1
ATOM 643 O O . VAL A 1 85 ? 1.042 5.428 4.933 1.00 95.50 85 VAL A O 1
ATOM 646 N N . GLU A 1 86 ? 2.459 3.828 4.278 1.00 95.06 86 GLU A N 1
ATOM 647 C CA . GLU A 1 86 ? 1.567 2.739 4.676 1.00 95.06 86 GLU A CA 1
ATOM 648 C C . GLU A 1 86 ? 1.376 2.690 6.195 1.00 95.06 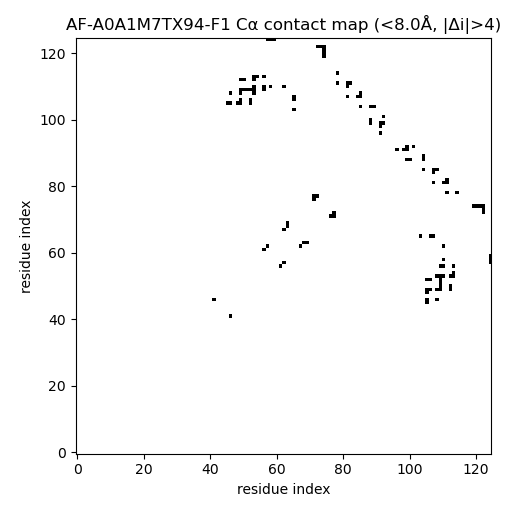86 GLU A C 1
ATOM 650 O O . GLU A 1 86 ? 0.237 2.600 6.654 1.00 95.06 86 GLU A O 1
ATOM 655 N N . ALA A 1 87 ? 2.455 2.821 6.972 1.00 94.25 87 ALA A N 1
ATOM 656 C CA . ALA A 1 87 ? 2.376 2.832 8.430 1.00 94.25 87 ALA A CA 1
ATOM 657 C C . ALA A 1 87 ? 1.529 4.009 8.950 1.00 94.25 87 ALA A C 1
ATOM 659 O O . ALA A 1 87 ? 0.728 3.842 9.873 1.00 94.25 87 ALA A O 1
ATOM 660 N N . GLU A 1 88 ? 1.642 5.183 8.321 1.00 93.75 88 GLU A N 1
ATOM 661 C CA . GLU A 1 88 ? 0.789 6.345 8.600 1.00 93.75 88 GLU A CA 1
ATOM 662 C C . GLU A 1 88 ? -0.691 6.049 8.301 1.00 93.75 88 GLU A C 1
ATOM 664 O O . GLU A 1 88 ? -1.564 6.330 9.128 1.00 93.75 88 GLU A O 1
ATOM 669 N N . CYS A 1 89 ? -0.987 5.416 7.159 1.00 92.00 89 CYS A N 1
ATOM 670 C CA . CYS A 1 89 ? -2.350 5.018 6.797 1.00 92.00 89 CYS A CA 1
ATOM 671 C C . CYS A 1 89 ? -2.933 3.988 7.774 1.00 92.00 89 CYS A C 1
ATOM 673 O O . CYS A 1 89 ? -4.111 4.068 8.128 1.00 92.00 89 CYS A O 1
ATOM 675 N N . GLU A 1 90 ? -2.132 3.024 8.225 1.00 92.25 90 GLU A N 1
ATOM 676 C CA . GLU A 1 90 ? -2.549 2.018 9.201 1.00 92.25 90 GLU A CA 1
ATOM 677 C C . GLU A 1 90 ? -2.791 2.639 10.584 1.00 92.25 90 GLU A C 1
ATOM 679 O O . GLU A 1 90 ? -3.778 2.301 11.245 1.00 92.25 90 GLU A O 1
ATOM 684 N N . LYS A 1 91 ? -1.956 3.599 11.003 1.00 91.94 91 LYS A N 1
ATOM 685 C CA . LYS A 1 91 ? -2.179 4.380 12.228 1.00 91.94 91 LYS A CA 1
ATOM 686 C C . LYS A 1 91 ? -3.495 5.157 12.148 1.00 91.94 91 LYS A C 1
ATOM 688 O O . LYS A 1 91 ? -4.315 5.046 13.059 1.00 91.94 91 LYS A O 1
ATOM 693 N N . ALA A 1 92 ? -3.737 5.865 11.043 1.00 91.06 92 ALA A N 1
ATOM 694 C CA . ALA A 1 92 ? -4.979 6.602 10.811 1.00 91.06 92 ALA A CA 1
ATOM 695 C C . ALA A 1 92 ? -6.212 5.679 10.803 1.00 91.06 92 ALA A C 1
ATOM 697 O O . ALA A 1 92 ? -7.222 5.997 11.433 1.00 91.06 92 ALA A O 1
ATOM 698 N N . ARG A 1 93 ? -6.112 4.499 10.170 1.00 92.06 93 ARG A N 1
ATOM 699 C CA . ARG A 1 93 ? -7.176 3.481 10.162 1.00 92.06 93 ARG A CA 1
ATOM 700 C C . ARG A 1 93 ? -7.525 3.016 11.574 1.00 92.06 93 ARG A C 1
ATOM 702 O O . ARG A 1 93 ? -8.702 2.915 11.912 1.00 92.06 93 ARG A O 1
ATOM 709 N N . ARG A 1 94 ? -6.515 2.707 12.397 1.00 90.56 94 ARG A N 1
ATOM 710 C CA . ARG A 1 94 ? -6.709 2.237 13.782 1.00 90.56 94 ARG A CA 1
ATOM 711 C C . ARG A 1 94 ? -7.298 3.315 14.678 1.00 90.56 94 ARG A C 1
ATOM 713 O O . ARG A 1 94 ? -8.167 3.010 15.484 1.00 90.56 94 ARG A O 1
ATOM 720 N N . ALA A 1 95 ? -6.859 4.555 14.494 1.00 90.94 95 ALA A N 1
ATOM 721 C CA . ALA A 1 95 ? -7.383 5.709 15.211 1.00 90.94 95 ALA A CA 1
ATOM 722 C C . ALA A 1 95 ? -8.787 6.130 14.745 1.00 90.94 95 ALA A C 1
ATOM 724 O O . ALA A 1 95 ? -9.361 7.034 15.341 1.00 90.94 95 ALA A O 1
ATOM 725 N N . LYS A 1 96 ? -9.333 5.514 13.679 1.00 89.06 96 LYS A N 1
ATOM 726 C CA . LYS A 1 96 ? -10.562 5.963 13.001 1.00 89.06 96 LYS A CA 1
ATOM 727 C C . LYS A 1 96 ? -10.514 7.465 12.686 1.00 89.06 96 LYS A C 1
ATOM 729 O O . LYS A 1 96 ? -11.502 8.174 12.849 1.00 89.06 96 LYS A O 1
ATOM 734 N N . ALA A 1 97 ? -9.341 7.948 12.276 1.00 90.75 97 ALA A N 1
ATOM 735 C CA . ALA A 1 97 ? -9.123 9.363 12.019 1.00 90.75 97 ALA A CA 1
ATOM 736 C C . ALA A 1 97 ? -10.068 9.858 10.915 1.00 90.75 97 ALA A C 1
ATOM 738 O O . ALA A 1 97 ? -10.276 9.169 9.917 1.00 90.75 97 ALA A O 1
ATOM 739 N N . THR A 1 98 ? -10.587 11.074 11.061 1.00 88.25 98 THR A N 1
ATOM 740 C CA . THR A 1 98 ? -11.515 11.697 10.100 1.00 88.25 98 THR A CA 1
ATOM 741 C C . THR A 1 98 ? -10.913 11.850 8.699 1.00 88.25 98 THR A C 1
ATOM 743 O O . THR A 1 98 ? -11.632 11.780 7.711 1.00 88.25 98 THR A O 1
ATOM 746 N N . GLY A 1 99 ? -9.586 11.984 8.597 1.00 86.00 99 GLY A N 1
ATOM 747 C CA . GLY A 1 99 ? -8.852 12.034 7.327 1.00 86.00 99 GLY A CA 1
ATOM 748 C C . GLY A 1 99 ? -8.457 10.671 6.743 1.00 86.00 99 GLY A C 1
ATOM 749 O O . GLY A 1 99 ? -7.723 10.618 5.755 1.00 86.00 99 GLY A O 1
ATOM 750 N N . TYR A 1 100 ? -8.871 9.551 7.345 1.00 90.06 100 TYR A N 1
ATOM 751 C CA . TYR A 1 100 ? -8.520 8.230 6.828 1.00 90.06 100 TYR A CA 1
ATOM 752 C C . TYR A 1 100 ? -9.255 7.931 5.513 1.00 90.06 100 TYR A C 1
ATOM 754 O O . TYR A 1 100 ? -10.476 7.819 5.471 1.00 90.06 100 TYR A O 1
ATOM 762 N N . CYS A 1 101 ? -8.488 7.707 4.443 1.00 92.00 101 CYS A N 1
ATOM 763 C CA . CYS A 1 101 ? -9.011 7.295 3.143 1.00 92.00 101 CYS A CA 1
ATOM 764 C C . CYS A 1 101 ? -8.598 5.852 2.818 1.00 92.00 101 CYS A C 1
ATOM 766 O O . CYS A 1 101 ? -7.428 5.562 2.541 1.00 92.00 101 CYS A O 1
ATOM 768 N N . ALA A 1 102 ? -9.574 4.938 2.806 1.00 90.81 102 ALA A N 1
ATOM 769 C CA . ALA A 1 102 ? -9.344 3.533 2.474 1.00 90.81 102 ALA A CA 1
ATOM 770 C C . ALA A 1 102 ? -8.837 3.344 1.035 1.00 90.81 102 ALA A C 1
ATOM 772 O O . ALA A 1 102 ? -7.948 2.526 0.815 1.00 90.81 102 ALA A O 1
ATOM 773 N N . VAL A 1 103 ? -9.335 4.138 0.077 1.00 93.25 103 VAL A N 1
ATOM 774 C CA . VAL A 1 103 ? -8.896 4.099 -1.331 1.00 93.25 103 VAL A CA 1
ATOM 775 C C . VAL A 1 103 ? -7.408 4.429 -1.443 1.00 93.25 103 VAL A C 1
ATOM 777 O O . VAL A 1 103 ? -6.658 3.688 -2.076 1.00 93.25 103 VAL A O 1
ATOM 780 N N . ARG A 1 104 ? -6.952 5.484 -0.754 1.00 94.25 104 ARG A N 1
ATOM 781 C CA . ARG A 1 104 ? -5.529 5.846 -0.706 1.00 94.25 104 ARG A CA 1
ATOM 782 C C . ARG A 1 104 ? -4.691 4.733 -0.082 1.00 94.25 104 ARG A C 1
ATOM 784 O O . ARG A 1 104 ? -3.652 4.382 -0.630 1.00 94.25 104 ARG A O 1
ATOM 791 N N . HIS A 1 105 ? -5.146 4.153 1.031 1.00 94.88 105 HIS A N 1
ATOM 792 C CA . HIS A 1 105 ? -4.431 3.055 1.686 1.00 94.88 105 HIS A CA 1
ATOM 793 C C . HIS A 1 105 ? -4.304 1.842 0.745 1.00 94.88 105 HIS A C 1
ATOM 795 O O . HIS A 1 105 ? -3.210 1.312 0.573 1.00 94.88 105 HIS A O 1
ATOM 801 N N . VAL A 1 106 ? -5.382 1.447 0.060 1.00 94.94 106 VAL A N 1
ATOM 802 C CA . VAL A 1 106 ? -5.335 0.379 -0.954 1.00 94.94 106 VAL A CA 1
ATOM 803 C C . VAL A 1 106 ? -4.349 0.715 -2.074 1.00 94.94 106 VAL A C 1
ATOM 805 O O . VAL A 1 106 ? -3.574 -0.156 -2.455 1.00 94.94 106 VAL A O 1
ATOM 808 N N . GLY A 1 107 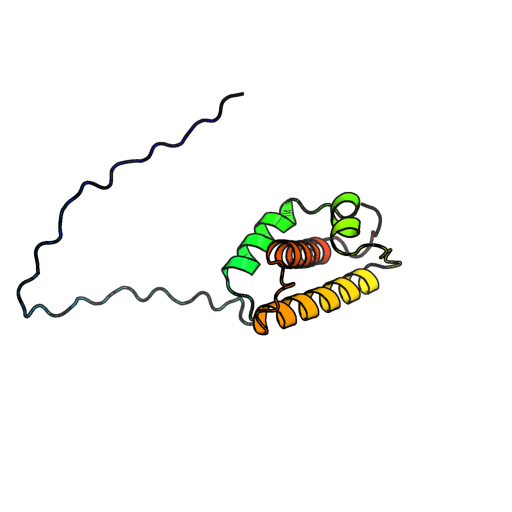? -4.315 1.961 -2.554 1.00 95.62 107 GLY A N 1
ATOM 809 C CA . GLY A 1 107 ? -3.356 2.402 -3.571 1.00 95.62 107 GLY A CA 1
ATOM 810 C C . GLY A 1 107 ? -1.894 2.283 -3.127 1.00 95.62 107 GLY A C 1
ATOM 811 O O . GLY A 1 107 ? -1.066 1.775 -3.878 1.00 95.62 107 GLY A O 1
ATOM 812 N N . ILE A 1 108 ? -1.577 2.664 -1.885 1.00 96.31 108 ILE A N 1
ATOM 813 C CA . ILE A 1 108 ? -0.228 2.503 -1.313 1.00 96.31 108 ILE A CA 1
ATOM 814 C C . ILE A 1 108 ? 0.149 1.021 -1.188 1.00 96.31 108 ILE A C 1
ATOM 816 O O . ILE A 1 108 ? 1.267 0.631 -1.521 1.00 96.31 108 ILE A O 1
ATOM 820 N N . LEU A 1 109 ? -0.787 0.175 -0.750 1.00 95.19 109 LEU A N 1
ATOM 821 C CA . LEU A 1 109 ? -0.571 -1.270 -0.671 1.00 95.19 109 LEU A CA 1
ATOM 822 C C . LEU A 1 109 ? -0.366 -1.900 -2.051 1.00 95.19 109 LEU A C 1
ATOM 824 O O . LEU A 1 109 ? 0.487 -2.770 -2.197 1.00 95.19 109 LEU A O 1
ATOM 828 N N . ALA A 1 110 ? -1.134 -1.466 -3.050 1.00 94.38 110 ALA A N 1
ATOM 829 C CA . ALA A 1 110 ? -0.999 -1.916 -4.428 1.00 94.38 110 ALA A CA 1
ATOM 830 C C . ALA A 1 110 ? 0.375 -1.540 -4.997 1.00 94.38 110 ALA A C 1
ATOM 832 O O . ALA A 1 110 ? 1.051 -2.402 -5.552 1.00 94.38 110 ALA A O 1
ATOM 833 N N . ALA A 1 111 ? 0.819 -0.298 -4.771 1.00 94.31 111 ALA A N 1
ATOM 834 C CA . ALA A 1 111 ? 2.152 0.160 -5.149 1.00 94.31 111 ALA A CA 1
ATOM 835 C C . ALA A 1 111 ? 3.249 -0.683 -4.482 1.00 94.31 111 ALA A C 1
ATOM 837 O O . ALA A 1 111 ? 4.137 -1.170 -5.166 1.00 94.31 111 ALA A O 1
ATOM 838 N N . LEU A 1 112 ? 3.158 -0.941 -3.170 1.00 94.25 112 LEU A N 1
ATOM 839 C CA . LEU A 1 112 ? 4.114 -1.807 -2.463 1.00 94.25 112 LEU A CA 1
ATOM 840 C C . LEU A 1 112 ? 4.195 -3.2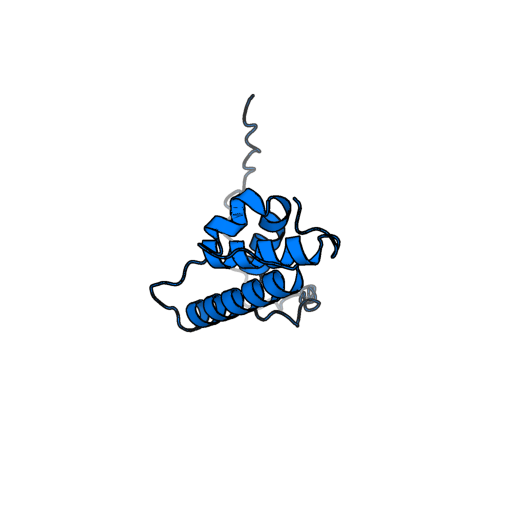19 -3.057 1.00 94.25 112 LEU A C 1
ATOM 842 O O . LEU A 1 112 ? 5.285 -3.766 -3.174 1.00 94.25 112 LEU A O 1
ATOM 846 N N . ILE A 1 113 ? 3.054 -3.817 -3.409 1.00 92.88 113 ILE A N 1
ATOM 847 C CA . ILE A 1 113 ? 3.009 -5.160 -4.000 1.00 92.88 113 ILE A CA 1
ATOM 848 C C . ILE A 1 113 ? 3.640 -5.153 -5.394 1.00 92.88 113 ILE A C 1
ATOM 850 O O . ILE A 1 113 ? 4.482 -6.000 -5.683 1.00 92.88 113 ILE A O 1
ATOM 854 N N . ALA A 1 114 ? 3.233 -4.212 -6.247 1.00 91.62 114 ALA A N 1
ATOM 855 C CA . ALA A 1 114 ? 3.702 -4.133 -7.625 1.00 91.62 114 ALA A CA 1
ATOM 856 C C . ALA A 1 114 ? 5.207 -3.845 -7.694 1.00 91.62 114 ALA A C 1
ATOM 858 O O . ALA A 1 114 ? 5.936 -4.495 -8.434 1.00 91.62 114 ALA A O 1
ATOM 859 N N . GLU A 1 115 ? 5.686 -2.919 -6.870 1.00 89.88 115 GLU A N 1
ATOM 860 C CA . GLU A 1 115 ? 7.095 -2.548 -6.824 1.00 89.88 115 GLU A CA 1
ATOM 861 C C . GLU A 1 115 ? 7.987 -3.635 -6.212 1.00 89.88 115 GLU A C 1
ATOM 863 O O . GLU A 1 115 ? 9.118 -3.810 -6.651 1.00 89.88 115 GLU A O 1
ATOM 868 N N . ALA A 1 116 ? 7.486 -4.407 -5.241 1.00 90.38 116 ALA A N 1
ATOM 869 C CA . ALA A 1 116 ? 8.214 -5.560 -4.711 1.00 90.38 116 ALA A CA 1
ATOM 870 C C . ALA A 1 116 ? 8.332 -6.709 -5.730 1.00 90.38 116 ALA A C 1
ATOM 872 O O . ALA A 1 116 ? 9.246 -7.523 -5.624 1.00 90.38 116 ALA A O 1
ATOM 873 N N . ALA A 1 117 ? 7.408 -6.788 -6.693 1.00 87.62 117 ALA A N 1
ATOM 874 C CA . ALA A 1 117 ? 7.445 -7.757 -7.786 1.00 87.62 117 ALA A CA 1
ATOM 875 C C . ALA A 1 117 ? 8.259 -7.267 -8.999 1.00 87.62 117 ALA A C 1
ATOM 877 O O . ALA A 1 117 ? 8.626 -8.074 -9.854 1.00 87.62 117 ALA A O 1
ATOM 878 N N . ALA A 1 118 ? 8.532 -5.962 -9.098 1.00 81.44 118 ALA A N 1
ATOM 879 C CA . ALA A 1 118 ? 9.288 -5.389 -10.202 1.00 81.44 118 ALA A CA 1
ATOM 880 C C . ALA A 1 118 ? 10.784 -5.749 -10.092 1.00 81.44 118 ALA A C 1
ATOM 882 O O . ALA A 1 118 ? 11.342 -5.748 -8.993 1.00 81.44 118 ALA A O 1
ATOM 883 N N . PRO A 1 119 ? 11.475 -6.021 -11.216 1.00 66.25 119 PRO A N 1
ATOM 884 C CA . PRO A 1 119 ? 12.907 -6.287 -11.197 1.00 66.25 119 PRO A CA 1
ATOM 885 C C . PRO A 1 119 ? 13.659 -5.072 -10.638 1.00 66.25 119 PRO A C 1
ATOM 887 O O . PRO A 1 119 ? 13.504 -3.948 -11.120 1.00 66.25 119 PRO A O 1
ATOM 890 N N . THR A 1 120 ? 14.503 -5.314 -9.633 1.00 59.25 120 THR A N 1
ATOM 891 C CA . THR A 1 120 ? 15.141 -4.353 -8.707 1.00 59.25 120 THR A CA 1
ATOM 892 C C . THR A 1 120 ? 16.046 -3.288 -9.354 1.00 59.25 120 THR A C 1
ATOM 894 O O . THR A 1 120 ? 16.746 -2.561 -8.656 1.00 59.25 120 THR A O 1
ATOM 897 N N . ARG A 1 121 ? 16.085 -3.177 -10.685 1.00 54.41 121 ARG A N 1
ATOM 898 C CA . ARG A 1 121 ? 17.126 -2.449 -11.422 1.00 54.41 121 ARG A CA 1
ATOM 899 C C . ARG A 1 121 ? 16.649 -1.200 -12.169 1.00 54.41 121 ARG A C 1
ATOM 901 O O . ARG A 1 121 ? 17.490 -0.400 -12.565 1.00 54.41 121 ARG A O 1
ATOM 908 N N . THR A 1 122 ? 15.350 -0.968 -12.362 1.00 58.94 122 THR A N 1
ATOM 909 C CA . THR A 1 122 ? 14.903 0.139 -13.231 1.00 58.94 122 THR A CA 1
ATOM 910 C C . THR A 1 122 ? 13.849 1.031 -12.588 1.00 58.94 122 THR A C 1
ATOM 912 O O . THR A 1 122 ? 12.665 0.699 -12.527 1.00 58.94 122 THR A O 1
ATOM 915 N N . LEU A 1 123 ? 14.263 2.251 -12.223 1.00 62.81 123 LEU A N 1
ATOM 916 C CA . LEU A 1 123 ? 13.333 3.366 -12.011 1.00 62.81 123 LEU A CA 1
ATOM 917 C C . LEU A 1 123 ? 12.677 3.860 -13.319 1.00 62.81 123 LEU A C 1
ATOM 919 O O . LEU A 1 123 ? 11.737 4.648 -13.281 1.00 62.81 123 LEU A O 1
ATOM 923 N N . ARG A 1 124 ? 13.109 3.344 -14.477 1.00 56.66 124 ARG A N 1
ATOM 924 C CA . ARG A 1 124 ? 12.500 3.583 -15.790 1.00 56.66 124 ARG A CA 1
ATOM 925 C C . ARG A 1 124 ? 11.346 2.608 -16.048 1.00 56.66 124 ARG A C 1
ATOM 927 O O . ARG A 1 124 ? 11.593 1.473 -16.439 1.00 56.66 124 ARG A O 1
ATOM 934 N N . ALA A 1 125 ? 10.115 3.065 -15.850 1.00 56.41 125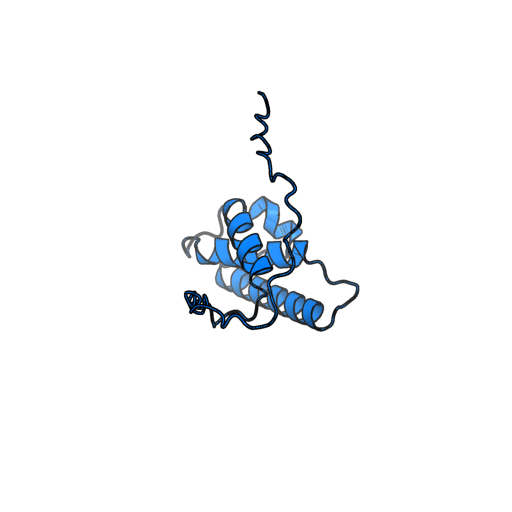 ALA A N 1
ATOM 935 C CA . ALA A 1 125 ? 8.894 2.473 -16.402 1.00 56.41 125 ALA A CA 1
ATOM 936 C C . ALA A 1 125 ? 7.884 3.591 -16.627 1.00 56.41 125 ALA A C 1
ATOM 938 O O . ALA A 1 125 ? 7.695 4.390 -15.685 1.00 56.41 125 ALA A O 1
#

Radius of gyration: 22.15 Å; Cα contacts (8 Å, |Δi|>4): 66; chains: 1; bounding box: 57×49×48 Å

Sequence (125 aa):
MSFAYFPAQAFATAAPAIPPKGAEPAPTPRIPPAHALRGLRRPRILARAARAAAAGYARKRDLPRLLPGFSPRDPSELMGKLRQVEAECEKARRAKATGYCAVRHVGILAALIAEAAAPTRTLRA

pLDDT: mean 75.21, std 20.39, range [32.62, 96.31]

Mean predicted aligned error: 15.26 Å

Secondary structure (DSSP, 8-state):
----PPP-------PPPPPPTTPPPP----PPP--TTTT--S-HHHHHHHHHHHTT--HHHHHHHHSTT---SSHHHHHHHHHHHHHHHHHHHHTT-TT--HHHHHHHHHHHHHHHHS-TT-S--

Organism: NCBI:txid1189325

Foldseek 3Di:
DDDDDDDDDDPDDDDDDDDPPDDDDDDDDDDDDPCPVVPDPDDVVLLVLLQVVLVVDDCVPLVCVLPPPDDDPFLVSVLVVLVVVLVVLVVCVVVVPPPRDSVSNSSSSSCNVNSVPDDRPDPPD

Solvent-accessible surface area (backbone atoms only — not comparable to full-atom values): 8260 Å² total; per-residue (Å²): 138,82,87,81,82,79,82,87,79,80,82,78,91,69,83,80,77,83,74,75,93,81,76,83,83,77,89,73,83,80,76,77,76,89,66,92,56,82,87,55,98,54,63,71,64,53,58,50,52,11,57,63,46,19,78,73,63,44,64,74,71,47,42,54,72,78,40,68,94,64,77,67,90,46,70,66,56,43,53,50,51,48,52,52,54,45,52,53,44,51,51,30,55,74,67,65,38,93,85,53,51,67,71,60,44,29,51,50,48,7,48,53,54,39,56,72,69,43,75,92,83,59,94,79,105

InterPro domains:
  IPR045516 Protein of unknown function DUF6477 [PF20083] (35-120)